Protein AF-A0A7X7MV23-F1 (afdb_monomer_lite)

Structure (mmCIF, N/CA/C/O backbone):
data_AF-A0A7X7MV23-F1
#
_entry.id   AF-A0A7X7MV23-F1
#
loop_
_atom_site.group_PDB
_atom_site.id
_atom_site.type_symbol
_atom_site.label_atom_id
_atom_site.label_alt_id
_atom_site.label_comp_id
_atom_site.label_asym_id
_atom_site.label_entity_id
_atom_site.label_seq_id
_atom_site.pdbx_PDB_ins_code
_atom_site.Cartn_x
_atom_site.Cartn_y
_atom_site.Cartn_z
_atom_site.occupancy
_atom_site.B_iso_or_equiv
_atom_site.auth_seq_id
_atom_site.auth_comp_id
_atom_site.auth_asym_id
_atom_site.auth_atom_id
_atom_site.pdbx_PDB_model_num
ATOM 1 N N . MET A 1 1 ? 34.829 23.857 -61.068 1.00 47.22 1 MET A N 1
ATOM 2 C CA . MET A 1 1 ? 35.150 22.547 -61.679 1.00 47.22 1 MET A CA 1
ATOM 3 C C . MET A 1 1 ? 35.685 22.764 -63.097 1.00 47.22 1 MET A C 1
ATOM 5 O O . MET A 1 1 ? 34.959 22.528 -64.048 1.00 47.22 1 MET A O 1
ATOM 9 N N . GLN A 1 2 ? 36.907 23.287 -63.260 1.00 50.25 2 GLN A N 1
ATOM 10 C CA . GLN A 1 2 ? 37.396 23.731 -64.583 1.00 50.25 2 GLN A CA 1
ATOM 11 C C . GLN A 1 2 ? 38.812 23.247 -64.960 1.00 50.25 2 GLN A C 1
ATOM 13 O O . GLN A 1 2 ? 39.333 23.681 -65.973 1.00 50.25 2 GLN A O 1
ATOM 18 N N . ASN A 1 3 ? 39.418 22.312 -64.212 1.00 56.53 3 ASN A N 1
ATOM 19 C CA . ASN A 1 3 ? 40.815 21.880 -64.428 1.00 56.53 3 ASN A CA 1
ATOM 20 C C . ASN A 1 3 ? 41.007 20.398 -64.800 1.00 56.53 3 ASN A C 1
ATOM 22 O O . ASN A 1 3 ? 42.132 19.920 -64.822 1.00 56.53 3 ASN A O 1
ATOM 26 N N . VAL A 1 4 ? 39.939 19.651 -65.095 1.00 61.34 4 VAL A N 1
ATOM 27 C CA . VAL A 1 4 ? 40.063 18.209 -65.410 1.00 61.34 4 VAL A CA 1
ATOM 28 C C . VAL A 1 4 ? 40.292 17.963 -66.908 1.00 61.34 4 VAL A C 1
ATOM 30 O O . VAL A 1 4 ? 40.860 16.948 -67.284 1.00 61.34 4 VAL A O 1
ATOM 33 N N . GLN A 1 5 ? 39.903 18.907 -67.773 1.00 64.38 5 GLN A N 1
ATOM 34 C CA . GLN A 1 5 ? 39.976 18.750 -69.234 1.00 64.38 5 GLN A CA 1
ATOM 35 C C . GLN A 1 5 ? 41.395 18.843 -69.830 1.00 64.38 5 GLN A C 1
ATOM 37 O O . GLN A 1 5 ? 41.559 18.494 -70.993 1.00 64.38 5 GLN A O 1
ATOM 42 N N . TYR A 1 6 ? 42.402 19.276 -69.061 1.00 70.38 6 TYR A N 1
ATOM 43 C CA . TYR A 1 6 ? 43.797 19.429 -69.517 1.00 70.38 6 TYR A CA 1
ATOM 44 C C . TYR A 1 6 ? 44.816 18.631 -68.677 1.00 70.38 6 TYR A C 1
ATOM 46 O O . TYR A 1 6 ? 46.017 18.860 -68.795 1.00 70.38 6 TYR A O 1
ATOM 54 N N . ALA A 1 7 ? 44.355 17.734 -67.800 1.00 75.06 7 ALA A N 1
ATOM 55 C CA . ALA A 1 7 ? 45.229 16.922 -66.952 1.00 75.06 7 ALA A CA 1
ATOM 56 C C . ALA A 1 7 ? 45.852 15.761 -67.749 1.00 75.06 7 ALA A C 1
ATOM 58 O O . ALA A 1 7 ? 45.185 15.185 -68.609 1.00 75.06 7 ALA A O 1
ATOM 59 N N . SER A 1 8 ? 47.111 15.407 -67.464 1.00 84.38 8 SER A N 1
ATOM 60 C CA . SER A 1 8 ? 47.740 14.232 -68.087 1.00 84.38 8 SER A CA 1
ATOM 61 C C . SER A 1 8 ? 47.110 12.931 -67.576 1.00 84.38 8 SER A C 1
ATOM 63 O O . SER A 1 8 ? 46.555 12.891 -66.475 1.00 84.38 8 SER A O 1
ATOM 65 N N . ASP A 1 9 ? 47.236 11.845 -68.341 1.00 84.50 9 ASP A N 1
ATOM 66 C CA . ASP A 1 9 ? 46.708 10.528 -67.953 1.00 84.50 9 ASP A CA 1
ATOM 67 C C . ASP A 1 9 ? 47.236 10.051 -66.587 1.00 84.50 9 ASP A C 1
ATOM 69 O O . ASP A 1 9 ? 46.508 9.422 -65.819 1.00 84.50 9 ASP A O 1
ATOM 73 N N . GLU A 1 10 ? 48.477 10.403 -66.246 1.00 86.75 10 GLU A N 1
ATOM 74 C CA . GLU A 1 10 ? 49.097 10.080 -64.957 1.00 86.75 10 GLU A CA 1
ATOM 75 C C . GLU A 1 10 ? 48.457 10.868 -63.800 1.00 86.75 10 GLU A C 1
ATOM 77 O O . GLU A 1 10 ? 48.105 10.287 -62.773 1.00 86.75 10 GLU A O 1
ATOM 82 N N . GLN A 1 11 ? 48.191 12.164 -63.999 1.00 87.19 11 GLN A N 1
ATOM 83 C CA . GLN A 1 11 ? 47.489 13.008 -63.021 1.00 87.19 11 GLN A CA 1
ATOM 84 C C . GLN A 1 11 ? 46.034 12.561 -62.817 1.00 87.19 11 GLN A C 1
ATOM 86 O O . GLN A 1 11 ? 45.513 12.581 -61.700 1.00 87.19 11 GLN A O 1
ATOM 91 N N . LEU A 1 12 ? 45.366 12.130 -63.892 1.00 87.62 12 LEU A N 1
ATOM 92 C CA . LEU A 1 12 ? 44.016 11.571 -63.821 1.00 87.62 12 LEU A CA 1
ATOM 93 C C . LEU A 1 12 ? 43.994 10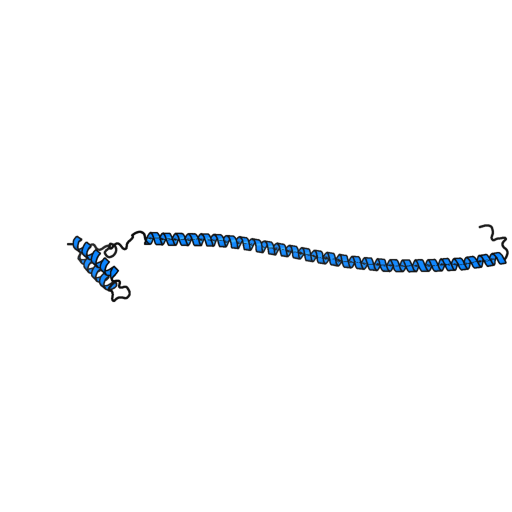.243 -63.053 1.00 87.62 12 LEU A C 1
ATOM 95 O O . LEU A 1 12 ? 43.055 9.995 -62.290 1.00 87.62 12 LEU A O 1
ATOM 99 N N . LEU A 1 13 ? 45.021 9.404 -63.217 1.00 90.12 13 LEU A N 1
ATOM 100 C CA . LEU A 1 13 ? 45.150 8.144 -62.490 1.00 90.12 13 LEU A CA 1
ATOM 101 C C . LEU A 1 13 ? 45.400 8.370 -60.993 1.00 90.12 13 LEU A C 1
ATOM 103 O O . LEU A 1 13 ? 44.748 7.727 -60.168 1.00 90.12 13 LEU A O 1
ATOM 107 N N . GLU A 1 14 ? 46.277 9.310 -60.640 1.00 91.06 14 GLU A N 1
ATOM 108 C CA . GLU A 1 14 ? 46.544 9.693 -59.249 1.00 91.06 14 GLU A CA 1
ATOM 109 C C . GLU A 1 14 ? 45.281 10.249 -58.574 1.00 91.06 14 GLU A C 1
ATOM 111 O O . GLU A 1 14 ? 44.890 9.796 -57.494 1.00 91.06 14 GLU A O 1
ATOM 116 N N . MET A 1 15 ? 44.565 11.154 -59.252 1.00 90.50 15 MET A N 1
ATOM 117 C CA . MET A 1 15 ? 43.313 11.720 -58.748 1.00 90.50 15 MET A CA 1
ATOM 118 C C . MET A 1 15 ? 42.231 10.646 -58.572 1.00 90.50 15 MET A C 1
ATOM 120 O O . MET A 1 15 ? 41.508 10.648 -57.574 1.00 90.50 15 MET A O 1
ATOM 124 N N . LYS A 1 16 ? 42.132 9.688 -59.504 1.00 93.06 16 LYS A N 1
ATOM 125 C CA . LYS A 1 16 ? 41.234 8.534 -59.374 1.00 93.06 16 LYS A CA 1
ATOM 126 C C . LYS A 1 16 ? 41.608 7.676 -58.164 1.00 93.06 16 LYS A C 1
ATOM 128 O O . LYS A 1 16 ? 40.717 7.303 -57.405 1.00 93.06 16 LYS A O 1
ATOM 133 N N . GLY A 1 17 ? 42.896 7.399 -57.957 1.00 94.62 17 GLY A N 1
ATOM 134 C CA . GLY A 1 17 ? 43.397 6.669 -56.790 1.00 94.62 17 GLY A CA 1
ATOM 135 C C . GLY A 1 17 ? 43.005 7.350 -55.478 1.00 94.62 17 GLY A C 1
ATOM 136 O O . GLY A 1 17 ? 42.388 6.720 -54.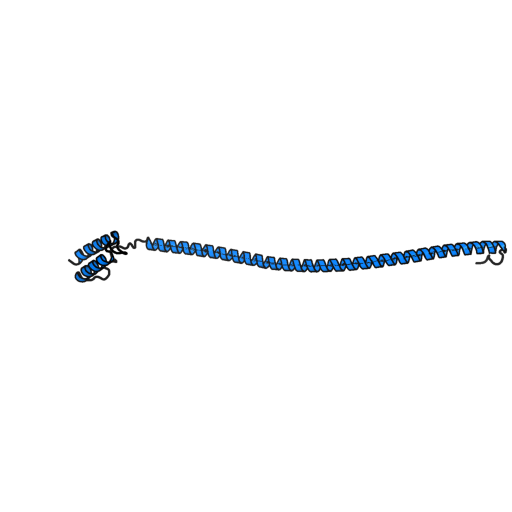615 1.00 94.62 17 GLY A O 1
ATOM 137 N N . TRP A 1 18 ? 43.252 8.657 -55.371 1.00 95.50 18 TRP A N 1
ATOM 138 C CA . TRP A 1 18 ? 42.866 9.446 -54.201 1.00 95.50 18 TRP A CA 1
ATOM 139 C C . TRP A 1 18 ? 41.354 9.419 -53.952 1.00 95.50 18 TRP A C 1
ATOM 141 O O . TRP A 1 18 ? 40.925 9.111 -52.843 1.00 95.50 18 TRP A O 1
ATOM 151 N N . LEU A 1 19 ? 40.534 9.642 -54.986 1.00 95.62 19 LEU A N 1
ATOM 152 C CA . LEU A 1 19 ? 39.072 9.593 -54.868 1.00 95.62 19 LEU A CA 1
ATOM 153 C C . LEU A 1 19 ? 38.574 8.216 -54.425 1.00 95.62 19 LEU A C 1
ATOM 155 O O . LEU A 1 19 ? 37.644 8.128 -53.630 1.00 95.62 19 LEU A O 1
ATOM 159 N N . THR A 1 20 ? 39.178 7.131 -54.917 1.00 96.31 20 THR A N 1
ATOM 160 C CA . THR A 1 20 ? 38.796 5.781 -54.479 1.00 96.31 20 THR A CA 1
ATOM 161 C C . THR A 1 20 ? 39.146 5.534 -53.016 1.00 96.31 20 THR A C 1
ATOM 163 O O . THR A 1 20 ? 38.315 4.999 -52.285 1.00 96.31 20 THR A O 1
ATOM 166 N N . HIS A 1 21 ? 40.326 5.969 -52.571 1.00 96.75 21 HIS A N 1
ATOM 167 C CA . HIS A 1 21 ? 40.739 5.852 -51.176 1.00 96.75 21 HIS A CA 1
ATOM 168 C C . HIS A 1 21 ? 39.841 6.683 -50.251 1.00 96.75 21 HIS A C 1
ATOM 170 O O . HIS A 1 21 ? 39.364 6.190 -49.230 1.00 96.75 21 HIS A O 1
ATOM 176 N N . GLU A 1 22 ? 39.549 7.919 -50.647 1.00 96.12 22 GLU A N 1
ATOM 177 C CA . GLU A 1 22 ? 38.687 8.822 -49.893 1.00 96.12 22 GLU A CA 1
ATOM 178 C C . GLU A 1 22 ? 37.241 8.315 -49.835 1.00 96.12 22 GLU A C 1
ATOM 180 O O . GLU A 1 22 ? 36.626 8.322 -48.770 1.00 96.12 22 GLU A O 1
ATOM 185 N N . ASN A 1 23 ? 36.713 7.771 -50.935 1.00 96.75 23 ASN A N 1
ATOM 186 C CA . ASN A 1 23 ? 35.403 7.120 -50.938 1.00 96.75 23 ASN A CA 1
ATOM 187 C C . ASN A 1 23 ? 35.359 5.919 -49.981 1.00 96.75 23 ASN A C 1
ATOM 189 O O . ASN A 1 23 ? 34.382 5.769 -49.250 1.00 96.75 23 ASN A O 1
ATOM 193 N N . MET A 1 24 ? 36.409 5.087 -49.937 1.00 96.62 24 MET A N 1
ATOM 194 C CA . MET A 1 24 ? 36.493 3.976 -48.976 1.00 96.62 24 MET A CA 1
ATOM 195 C C . MET A 1 24 ? 36.533 4.469 -47.524 1.00 96.62 24 MET A C 1
ATOM 197 O O . MET A 1 24 ? 35.870 3.888 -46.662 1.00 96.62 24 MET A O 1
ATOM 201 N N . ARG A 1 25 ? 37.273 5.550 -47.244 1.00 97.88 25 ARG A N 1
ATOM 202 C CA . ARG A 1 25 ? 37.325 6.174 -45.914 1.00 97.88 25 ARG A CA 1
ATOM 203 C C . ARG A 1 25 ? 35.948 6.680 -45.486 1.00 97.88 25 ARG A C 1
ATOM 205 O O . ARG A 1 25 ? 35.482 6.321 -44.407 1.00 97.88 25 ARG A O 1
ATOM 212 N N . ILE A 1 26 ? 35.286 7.450 -46.351 1.00 97.88 26 ILE A N 1
ATOM 213 C CA . ILE A 1 26 ? 33.945 7.994 -46.103 1.00 97.88 26 ILE A CA 1
ATOM 214 C C . ILE A 1 26 ? 32.943 6.866 -45.848 1.00 97.88 26 ILE A C 1
ATOM 216 O O . ILE A 1 26 ? 32.123 6.970 -44.936 1.00 97.88 26 ILE A O 1
ATOM 220 N N . GLU A 1 27 ? 32.995 5.787 -46.627 1.00 97.31 27 GLU A N 1
ATOM 221 C CA . GLU A 1 27 ? 32.060 4.676 -46.458 1.00 97.31 27 GLU A CA 1
ATOM 222 C C . GLU A 1 27 ? 32.280 3.939 -45.130 1.00 97.31 27 GLU A C 1
ATOM 224 O O . GLU A 1 27 ? 31.328 3.700 -44.389 1.00 97.31 27 GLU A O 1
ATOM 229 N N . SER A 1 28 ? 33.538 3.694 -44.753 1.00 97.19 28 SER A N 1
ATOM 230 C CA . SER A 1 28 ? 33.887 3.120 -43.446 1.00 97.19 28 SER A CA 1
ATOM 231 C C . SER A 1 28 ? 33.397 3.984 -42.274 1.00 97.19 28 SER A C 1
ATOM 233 O O . SER A 1 28 ? 32.833 3.474 -41.297 1.00 97.19 28 SER A O 1
ATOM 235 N N . GLU A 1 29 ? 33.557 5.308 -42.371 1.00 97.88 29 GLU A N 1
ATOM 236 C CA . GLU A 1 29 ? 33.070 6.249 -41.358 1.00 97.88 29 GLU A CA 1
ATOM 237 C C . GLU A 1 29 ? 31.537 6.259 -41.275 1.00 97.88 29 GLU A C 1
ATOM 239 O O . GLU A 1 29 ? 30.982 6.206 -40.172 1.00 97.88 29 GLU A O 1
ATOM 244 N N . LYS A 1 30 ? 30.832 6.245 -42.414 1.00 98.12 30 LYS A N 1
ATOM 245 C CA . LYS A 1 30 ? 29.364 6.127 -42.452 1.00 98.12 30 LYS A CA 1
ATOM 246 C C . LYS A 1 30 ? 28.886 4.840 -41.792 1.00 98.12 30 LYS A C 1
ATOM 248 O O . LYS A 1 30 ? 27.980 4.879 -40.958 1.00 98.12 30 LYS A O 1
ATOM 253 N N . GLU A 1 31 ? 29.504 3.705 -42.105 1.00 98.06 31 GLU A N 1
ATOM 254 C CA . GLU A 1 31 ? 29.170 2.431 -41.470 1.00 98.06 31 GLU A CA 1
ATOM 255 C C . GLU A 1 31 ? 29.400 2.468 -39.954 1.00 98.06 31 GLU A C 1
ATOM 257 O O . GLU A 1 31 ? 28.599 1.927 -39.184 1.00 98.06 31 GLU A O 1
ATOM 262 N N . ALA A 1 32 ? 30.480 3.114 -39.501 1.00 97.94 32 ALA A N 1
ATOM 263 C CA . ALA A 1 32 ? 30.763 3.290 -38.081 1.00 97.94 32 ALA A CA 1
ATOM 264 C C . ALA A 1 32 ? 29.705 4.157 -37.383 1.00 97.94 32 ALA A C 1
ATOM 266 O O . ALA A 1 32 ? 29.261 3.810 -36.283 1.00 97.94 32 ALA A O 1
ATOM 267 N N . LEU A 1 33 ? 29.252 5.235 -38.029 1.00 98.31 33 LEU A N 1
ATOM 268 C CA . LEU A 1 33 ? 28.171 6.083 -37.525 1.00 98.31 33 LEU A CA 1
ATOM 269 C C . LEU A 1 33 ? 26.849 5.317 -37.428 1.00 98.31 33 LEU A C 1
ATOM 271 O O . LEU A 1 33 ? 26.230 5.329 -36.365 1.00 98.31 33 LEU A O 1
ATOM 275 N N . ILE A 1 34 ? 26.469 4.569 -38.467 1.00 98.12 34 ILE A N 1
ATOM 276 C CA . ILE A 1 34 ? 25.252 3.739 -38.467 1.00 98.12 34 ILE A CA 1
ATOM 277 C C . ILE A 1 34 ? 25.307 2.691 -37.347 1.00 98.12 34 ILE A C 1
ATOM 279 O O . ILE A 1 34 ? 24.314 2.443 -36.658 1.00 98.12 34 ILE A O 1
ATOM 283 N N . ARG A 1 35 ? 26.469 2.060 -37.128 1.00 98.12 35 ARG A N 1
ATOM 284 C CA . ARG A 1 35 ? 26.660 1.113 -36.016 1.00 98.12 35 ARG A CA 1
ATOM 285 C C . ARG A 1 35 ? 26.446 1.786 -34.662 1.00 98.12 35 ARG A C 1
ATOM 287 O O . ARG A 1 35 ? 25.739 1.235 -33.816 1.00 98.12 35 ARG A O 1
ATOM 294 N N . ARG A 1 36 ? 27.014 2.977 -34.468 1.00 98.12 36 ARG A N 1
ATOM 295 C CA . ARG A 1 36 ? 26.879 3.746 -33.226 1.00 98.12 36 ARG A CA 1
ATOM 296 C C . ARG A 1 36 ? 25.443 4.212 -32.989 1.00 98.12 36 ARG A C 1
ATOM 298 O O . ARG A 1 36 ? 24.968 4.122 -31.861 1.00 98.12 36 ARG A O 1
ATOM 305 N N . GLU A 1 37 ? 24.748 4.658 -34.030 1.00 98.25 37 GLU A N 1
ATOM 306 C CA . GLU A 1 37 ? 23.336 5.047 -33.968 1.00 98.25 37 GLU A CA 1
ATOM 307 C C . GLU A 1 37 ? 22.458 3.861 -33.552 1.00 98.25 37 GLU A C 1
ATOM 309 O O . GLU A 1 37 ? 21.716 3.954 -32.576 1.00 98.25 37 GLU A O 1
ATOM 314 N N . LYS A 1 38 ? 22.633 2.693 -34.187 1.00 98.12 38 LYS A N 1
ATOM 315 C CA . LYS A 1 38 ? 21.918 1.460 -33.810 1.00 98.12 38 LYS A CA 1
ATOM 316 C C . LYS A 1 38 ? 22.162 1.057 -32.357 1.00 98.12 38 LYS A C 1
ATOM 318 O O . LYS A 1 38 ? 21.248 0.574 -31.678 1.00 98.12 38 LYS A O 1
ATOM 323 N N . GLU A 1 39 ? 23.391 1.215 -31.870 1.00 98.19 39 GLU A N 1
ATOM 324 C CA . GLU A 1 39 ? 23.719 0.929 -30.477 1.00 98.19 39 GLU A CA 1
ATOM 325 C C . GLU A 1 39 ? 23.070 1.936 -29.521 1.00 98.19 39 GLU A C 1
ATOM 327 O O . GLU A 1 39 ? 22.486 1.533 -28.510 1.00 98.19 39 GLU A O 1
ATOM 332 N N . PHE A 1 40 ? 23.129 3.227 -29.849 1.00 98.31 40 PHE A N 1
ATOM 333 C CA . PHE A 1 40 ? 22.477 4.282 -29.083 1.00 98.31 40 PHE A CA 1
ATOM 334 C C . PHE A 1 40 ? 20.973 4.026 -28.968 1.00 98.31 40 PHE A C 1
ATOM 336 O O . PHE A 1 40 ? 20.438 3.979 -27.863 1.00 98.31 40 PHE A O 1
ATOM 343 N N . ASP A 1 41 ? 20.323 3.717 -30.082 1.00 98.31 41 ASP A N 1
ATOM 344 C CA . ASP A 1 41 ? 18.918 3.336 -30.161 1.00 98.31 41 ASP A CA 1
ATOM 345 C C . ASP A 1 41 ? 18.574 2.127 -29.288 1.00 98.31 41 ASP A C 1
ATOM 347 O O . ASP A 1 41 ? 17.557 2.095 -28.586 1.00 98.31 41 ASP A O 1
ATOM 351 N N . ARG A 1 42 ? 19.434 1.102 -29.300 1.00 98.12 42 ARG A N 1
ATOM 352 C CA . ARG A 1 42 ? 19.261 -0.081 -28.451 1.00 98.12 42 ARG A CA 1
ATOM 353 C C . ARG A 1 42 ? 19.348 0.290 -26.972 1.00 98.12 42 ARG A C 1
ATOM 355 O O . ARG A 1 42 ? 18.518 -0.176 -26.185 1.00 98.12 42 ARG A O 1
ATOM 362 N N . ARG A 1 43 ? 20.325 1.118 -26.593 1.00 98.19 43 ARG A N 1
ATOM 363 C CA . ARG A 1 43 ? 20.492 1.603 -25.215 1.00 98.19 43 ARG A CA 1
ATOM 364 C C . ARG A 1 43 ? 19.306 2.467 -24.795 1.00 98.19 43 ARG A C 1
ATOM 366 O O . ARG A 1 43 ? 18.763 2.239 -23.718 1.00 98.19 43 ARG A O 1
ATOM 373 N N . HIS A 1 44 ? 18.850 3.369 -25.659 1.00 98.12 44 HIS A N 1
ATOM 374 C CA . HIS A 1 44 ? 17.691 4.222 -25.418 1.00 98.12 44 HIS A CA 1
ATOM 375 C C . HIS A 1 44 ? 16.434 3.383 -25.162 1.00 98.12 44 HIS A C 1
ATOM 377 O O . HIS A 1 44 ? 15.818 3.502 -24.104 1.00 98.12 44 HIS A O 1
ATOM 383 N N . ARG A 1 45 ? 16.125 2.417 -26.041 1.00 98.38 45 ARG A N 1
ATOM 384 C CA . ARG A 1 45 ? 14.999 1.485 -25.843 1.00 98.38 45 ARG A CA 1
ATOM 385 C C . ARG A 1 45 ? 15.101 0.703 -24.535 1.00 98.38 45 ARG A C 1
ATOM 387 O O . ARG A 1 45 ? 14.092 0.503 -23.859 1.00 98.38 45 ARG A O 1
ATOM 394 N N . MET A 1 46 ? 16.298 0.247 -24.166 1.00 98.31 46 MET A N 1
ATOM 395 C CA . MET A 1 46 ? 16.510 -0.452 -22.897 1.00 98.31 46 MET A CA 1
ATOM 396 C C . MET A 1 46 ? 16.231 0.462 -21.698 1.00 98.31 46 MET A C 1
ATOM 398 O O . MET A 1 46 ? 15.563 0.036 -20.758 1.00 98.31 46 MET A O 1
ATOM 402 N N . ILE A 1 47 ? 16.718 1.704 -21.728 1.00 98.38 47 ILE A N 1
ATOM 403 C CA . ILE A 1 47 ? 16.502 2.684 -20.658 1.00 98.38 47 ILE A CA 1
ATOM 404 C C . ILE A 1 47 ? 15.015 3.014 -20.533 1.00 98.38 47 ILE A C 1
ATOM 406 O O . ILE A 1 47 ? 14.483 2.920 -19.433 1.00 98.38 47 ILE A O 1
ATOM 410 N N . CYS A 1 48 ? 14.315 3.286 -21.637 1.00 98.31 48 CYS A N 1
ATOM 411 C CA . CYS A 1 48 ? 12.872 3.540 -21.615 1.00 98.31 48 CYS A CA 1
ATOM 412 C C . CYS A 1 48 ? 12.092 2.378 -20.981 1.00 98.31 48 CYS A C 1
ATOM 414 O O . CYS A 1 48 ? 11.210 2.605 -20.156 1.00 98.31 48 CYS A O 1
ATOM 416 N N . ARG A 1 49 ? 12.446 1.124 -21.300 1.00 98.25 49 ARG A N 1
ATOM 417 C CA . ARG A 1 49 ? 11.830 -0.060 -20.672 1.00 98.25 49 ARG A CA 1
ATOM 418 C C . ARG A 1 49 ? 12.116 -0.134 -19.173 1.00 98.25 49 ARG A C 1
ATOM 420 O O . ARG A 1 49 ? 11.206 -0.423 -18.402 1.00 98.25 49 ARG A O 1
ATOM 427 N N . LYS A 1 50 ? 13.359 0.134 -18.756 1.00 98.25 50 LYS A N 1
ATOM 428 C CA . LYS A 1 50 ? 13.740 0.151 -17.335 1.00 98.25 50 LYS A CA 1
ATOM 429 C C . LYS A 1 50 ? 12.991 1.239 -16.569 1.00 98.25 50 LYS A C 1
ATOM 431 O O . LYS A 1 50 ? 12.458 0.946 -15.506 1.00 98.25 50 LYS A O 1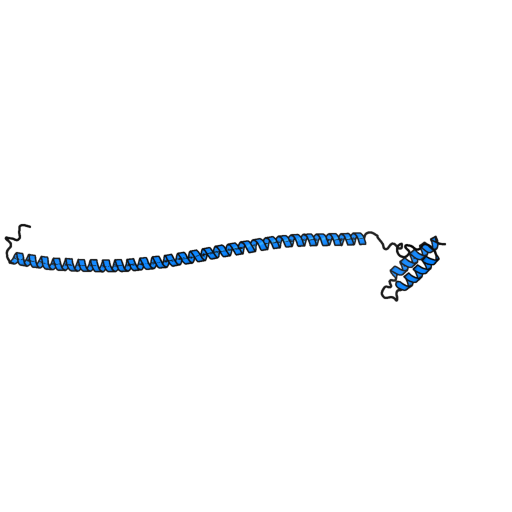
ATOM 436 N N . LEU A 1 51 ? 12.914 2.450 -17.121 1.00 98.31 51 LEU A N 1
ATOM 437 C CA . LEU A 1 51 ? 12.183 3.566 -16.522 1.00 98.31 51 LEU A CA 1
ATOM 438 C C . LEU A 1 51 ? 10.696 3.249 -16.390 1.00 98.31 51 LEU A C 1
ATOM 440 O O . LEU A 1 51 ? 10.143 3.432 -15.313 1.00 98.31 51 LEU A O 1
ATOM 444 N N . LYS A 1 52 ? 10.072 2.693 -17.435 1.00 98.38 52 LYS A N 1
ATOM 445 C CA . LYS A 1 52 ? 8.665 2.283 -17.383 1.00 98.38 52 LYS A CA 1
ATOM 446 C C . LYS A 1 52 ? 8.412 1.243 -16.285 1.00 98.38 52 LYS A C 1
ATOM 448 O O . LYS A 1 52 ? 7.533 1.440 -15.457 1.00 98.38 52 LYS A O 1
ATOM 453 N N . ALA A 1 53 ? 9.231 0.193 -16.224 1.00 98.12 53 ALA A N 1
ATOM 454 C CA . ALA A 1 53 ? 9.091 -0.852 -15.210 1.00 98.12 53 ALA A CA 1
ATOM 455 C C . ALA A 1 53 ? 9.363 -0.349 -13.779 1.00 98.12 53 ALA A C 1
ATOM 457 O O . ALA A 1 53 ? 8.790 -0.860 -12.820 1.00 98.12 53 ALA A O 1
ATOM 458 N N . LEU A 1 54 ? 10.269 0.620 -13.609 1.00 98.31 54 LEU A N 1
ATOM 459 C CA . LEU A 1 54 ? 10.493 1.274 -12.318 1.00 98.31 54 LEU A CA 1
ATOM 460 C C . LEU A 1 54 ? 9.302 2.148 -11.923 1.00 98.31 54 LEU A C 1
ATOM 462 O O . LEU A 1 54 ? 8.848 2.046 -10.792 1.00 98.31 54 LEU A O 1
ATOM 466 N N . ASN A 1 55 ? 8.768 2.939 -12.854 1.00 98.19 55 ASN A N 1
ATOM 467 C CA . ASN A 1 55 ? 7.600 3.776 -12.606 1.00 98.19 55 ASN A CA 1
ATOM 468 C C . ASN A 1 55 ? 6.384 2.938 -12.188 1.00 98.19 55 ASN A C 1
ATOM 470 O O . ASN A 1 55 ? 5.762 3.227 -11.173 1.00 98.19 55 ASN A O 1
ATOM 474 N N . GLU A 1 56 ? 6.099 1.852 -12.911 1.00 98.31 56 GLU A N 1
ATOM 475 C CA . GLU A 1 56 ? 5.014 0.921 -12.571 1.00 98.31 56 GLU A CA 1
ATOM 476 C C . GLU A 1 56 ? 5.193 0.319 -11.166 1.00 98.31 56 GLU A C 1
ATOM 478 O O . GLU A 1 56 ? 4.229 0.231 -10.407 1.00 98.31 56 GLU A O 1
ATOM 483 N N . ARG A 1 57 ? 6.424 -0.047 -10.778 1.00 98.19 57 ARG A N 1
ATOM 484 C CA . ARG A 1 57 ? 6.716 -0.523 -9.415 1.00 98.19 57 ARG A CA 1
ATOM 485 C C . ARG A 1 57 ? 6.463 0.550 -8.362 1.00 98.19 57 ARG A C 1
ATOM 487 O O . ARG A 1 57 ? 5.733 0.283 -7.412 1.00 98.19 57 ARG A O 1
ATOM 494 N N . CYS A 1 58 ? 6.995 1.755 -8.555 1.00 98.12 58 CYS A N 1
ATOM 495 C CA . CYS A 1 58 ? 6.787 2.861 -7.623 1.00 98.12 58 CYS A CA 1
ATOM 496 C C . CYS A 1 58 ? 5.301 3.212 -7.471 1.00 98.12 58 CYS A C 1
ATOM 498 O O . CYS A 1 58 ? 4.839 3.455 -6.361 1.00 98.12 58 CYS A O 1
ATOM 500 N N . GLU A 1 59 ? 4.524 3.198 -8.556 1.00 98.38 59 GLU A N 1
ATOM 501 C CA . GLU A 1 59 ? 3.078 3.433 -8.492 1.00 98.38 59 GLU A CA 1
ATOM 502 C C . GLU A 1 59 ? 2.348 2.355 -7.682 1.00 98.38 59 GLU A C 1
ATOM 504 O O . GLU A 1 59 ? 1.441 2.670 -6.908 1.00 98.38 59 GLU A O 1
ATOM 509 N N . MET A 1 60 ? 2.728 1.086 -7.844 1.00 97.75 60 MET A N 1
ATOM 510 C CA . MET A 1 60 ? 2.138 -0.017 -7.083 1.00 97.75 60 MET A CA 1
ATOM 511 C C . MET A 1 60 ? 2.492 0.064 -5.597 1.00 97.75 60 MET A C 1
ATOM 513 O O . MET A 1 60 ? 1.598 -0.051 -4.759 1.00 97.75 60 MET A O 1
ATOM 517 N N . GLU A 1 61 ? 3.755 0.331 -5.269 1.00 97.94 61 GLU A N 1
ATOM 518 C CA . GLU A 1 61 ? 4.215 0.539 -3.891 1.00 97.94 61 GLU A CA 1
ATOM 519 C C . GLU A 1 61 ? 3.511 1.740 -3.246 1.00 97.94 61 GLU A C 1
ATOM 521 O O . GLU A 1 61 ? 3.031 1.651 -2.117 1.00 97.94 61 GLU A O 1
ATOM 526 N N . GLN A 1 62 ? 3.347 2.845 -3.977 1.00 98.31 62 GLN A N 1
ATOM 527 C CA . GLN A 1 62 ? 2.635 4.021 -3.480 1.00 98.31 62 GLN A CA 1
ATOM 528 C C . GLN A 1 62 ? 1.157 3.724 -3.191 1.00 98.31 62 GLN A C 1
ATOM 530 O O . GLN A 1 62 ? 0.611 4.204 -2.193 1.00 98.31 62 GLN A O 1
ATOM 535 N N . LYS A 1 63 ? 0.494 2.930 -4.044 1.00 98.12 63 LYS A N 1
ATOM 536 C CA . LYS A 1 63 ? -0.889 2.481 -3.814 1.00 98.12 63 LYS A CA 1
ATOM 537 C C . LYS A 1 63 ? -0.989 1.593 -2.575 1.00 98.12 63 LYS A C 1
ATOM 539 O O . LYS A 1 63 ? -1.887 1.809 -1.764 1.00 98.12 63 LYS A O 1
ATOM 544 N N . GLN A 1 64 ? -0.069 0.641 -2.415 1.00 98.19 64 GLN A N 1
ATOM 545 C CA . GLN A 1 64 ? -0.009 -0.230 -1.237 1.00 98.19 64 GLN A CA 1
ATOM 546 C C . GLN A 1 64 ? 0.198 0.585 0.040 1.00 98.19 64 GLN A C 1
ATOM 548 O O . GLN A 1 64 ? -0.599 0.476 0.969 1.00 98.19 64 GLN A O 1
ATOM 553 N N . LEU A 1 65 ? 1.178 1.489 0.044 1.00 98.38 65 LEU A N 1
ATOM 554 C CA . LEU A 1 65 ? 1.459 2.361 1.182 1.00 98.38 65 LEU A CA 1
ATOM 555 C C . LEU A 1 65 ? 0.256 3.241 1.548 1.00 98.38 65 LEU A C 1
ATOM 557 O O . LEU A 1 65 ? -0.026 3.458 2.725 1.00 98.38 65 LEU A O 1
ATOM 561 N N . ASN A 1 66 ? -0.468 3.763 0.557 1.00 98.38 66 ASN A N 1
ATOM 562 C CA . ASN A 1 66 ? -1.667 4.558 0.813 1.00 98.38 66 ASN A CA 1
ATOM 563 C C . ASN A 1 66 ? -2.781 3.722 1.455 1.00 98.38 66 ASN A C 1
ATOM 565 O O . ASN A 1 66 ? -3.413 4.194 2.402 1.00 98.38 66 ASN A O 1
ATOM 569 N N . LEU A 1 67 ? -2.992 2.489 0.987 1.00 98.06 67 LEU A N 1
ATOM 570 C CA . LEU A 1 67 ? -3.959 1.573 1.589 1.00 98.06 67 LEU A CA 1
ATOM 571 C C . LEU A 1 67 ? -3.566 1.221 3.030 1.00 98.06 67 LEU A C 1
ATOM 573 O O . LEU A 1 67 ? -4.403 1.284 3.927 1.00 98.06 67 LEU A O 1
ATOM 577 N N . GLU A 1 68 ? -2.291 0.918 3.277 1.00 98.12 68 GLU A N 1
ATOM 578 C CA . GLU A 1 68 ? -1.778 0.639 4.622 1.00 98.12 68 GLU A CA 1
ATOM 579 C C . GLU A 1 68 ? -1.971 1.825 5.566 1.00 98.12 68 GLU A C 1
ATOM 581 O O . GLU A 1 68 ? -2.432 1.643 6.691 1.00 98.12 68 GLU A O 1
ATOM 586 N N . LYS A 1 69 ? -1.699 3.052 5.107 1.00 98.12 69 LYS A N 1
ATOM 587 C CA . LYS A 1 69 ? -1.947 4.272 5.890 1.00 98.12 69 LYS A CA 1
ATOM 588 C C . LYS A 1 69 ? -3.424 4.449 6.232 1.00 98.12 69 LYS A C 1
ATOM 590 O O . LYS A 1 69 ? -3.744 4.826 7.357 1.00 98.12 69 LYS A O 1
ATOM 595 N N . GLN A 1 70 ? -4.325 4.179 5.286 1.00 98.31 70 GLN A N 1
ATOM 596 C CA . GLN A 1 70 ? -5.767 4.247 5.533 1.00 98.31 70 GLN A CA 1
ATOM 597 C C . GLN A 1 70 ? -6.213 3.196 6.552 1.00 98.31 70 GLN A C 1
ATOM 599 O O . GLN A 1 70 ? -6.921 3.531 7.500 1.00 98.31 70 GLN A O 1
ATOM 604 N N . LEU A 1 71 ? -5.751 1.953 6.403 1.00 98.31 71 LEU A N 1
ATOM 605 C CA . LEU A 1 71 ? -6.034 0.873 7.347 1.00 98.31 71 LEU A CA 1
ATOM 606 C C . LEU A 1 71 ? -5.476 1.178 8.737 1.00 98.31 71 LEU A C 1
ATOM 608 O O . LEU A 1 71 ? -6.146 0.933 9.737 1.00 98.31 71 LEU A O 1
ATOM 612 N N . PHE A 1 72 ? -4.265 1.728 8.812 1.00 98.50 72 PHE A N 1
ATOM 613 C CA . PHE A 1 72 ? -3.663 2.140 10.072 1.00 98.50 72 PHE A CA 1
ATOM 614 C C . PHE A 1 72 ? -4.502 3.218 10.752 1.00 98.50 72 PHE A C 1
ATOM 616 O O . PHE A 1 72 ? -4.810 3.085 11.932 1.00 98.50 72 PHE A O 1
ATOM 623 N N . LYS A 1 73 ? -4.938 4.238 10.004 1.00 98.25 73 LYS A N 1
ATOM 624 C CA . LYS A 1 73 ? -5.808 5.290 10.533 1.00 98.25 73 LYS A CA 1
ATOM 625 C C . LYS A 1 73 ? -7.125 4.724 11.067 1.00 98.25 73 LYS A C 1
ATOM 627 O O . LYS A 1 73 ? -7.495 5.028 12.188 1.00 98.25 73 LYS A O 1
ATOM 632 N N . GLN A 1 74 ? -7.788 3.846 10.316 1.00 98.25 74 GLN A N 1
ATOM 633 C CA . GLN A 1 74 ? -9.028 3.209 10.773 1.00 98.25 74 GLN A CA 1
ATOM 634 C C . GLN A 1 74 ? -8.823 2.402 12.060 1.00 98.25 74 GLN A C 1
ATOM 636 O O . GLN A 1 74 ? -9.619 2.502 12.989 1.00 98.25 74 GLN A O 1
ATOM 641 N N . LYS A 1 75 ? -7.743 1.615 12.134 1.00 98.25 75 LYS A N 1
ATOM 642 C CA . LYS A 1 75 ? -7.397 0.858 13.345 1.00 98.25 75 LYS A CA 1
ATOM 643 C C . LYS A 1 75 ? -7.100 1.779 14.523 1.00 98.25 75 LYS A C 1
ATOM 645 O O . LYS A 1 75 ? -7.504 1.470 15.639 1.00 98.25 75 LYS A O 1
ATOM 650 N N . TRP A 1 76 ? -6.405 2.884 14.270 1.00 98.38 76 TRP A N 1
ATOM 651 C CA . TRP A 1 76 ? -6.118 3.897 15.274 1.00 98.38 76 TRP A CA 1
ATOM 652 C C . TRP A 1 76 ? -7.402 4.529 15.812 1.00 98.38 76 TRP A C 1
ATOM 654 O O . TRP A 1 76 ? -7.587 4.555 17.021 1.00 98.38 76 TRP A O 1
ATOM 664 N N . ASP A 1 77 ? -8.316 4.938 14.932 1.00 98.38 77 ASP A N 1
ATOM 665 C CA . ASP A 1 77 ? -9.593 5.544 15.318 1.00 98.38 77 ASP A CA 1
ATOM 666 C C . ASP A 1 77 ? -10.438 4.574 16.170 1.00 98.38 77 ASP A C 1
ATOM 668 O O . ASP A 1 77 ? -11.015 4.967 17.183 1.00 98.38 77 ASP A O 1
ATOM 672 N N . ILE A 1 78 ? -10.471 3.283 15.808 1.00 98.19 78 ILE A N 1
ATOM 673 C CA . ILE A 1 78 ? -11.142 2.243 16.607 1.00 98.19 78 ILE A CA 1
ATOM 674 C C . ILE A 1 78 ? -10.497 2.117 17.988 1.00 98.19 78 ILE A C 1
ATOM 676 O O . ILE A 1 78 ? -11.204 2.082 18.993 1.00 98.19 78 ILE A O 1
ATOM 680 N N . LEU A 1 79 ? -9.166 2.039 18.045 1.00 98.25 79 LEU A N 1
ATOM 681 C CA . LEU A 1 79 ? -8.440 1.886 19.303 1.00 98.25 79 LEU A CA 1
ATOM 682 C C . LEU A 1 79 ? -8.631 3.104 20.213 1.00 98.25 79 LEU A C 1
ATOM 684 O O . LEU A 1 79 ? -8.841 2.949 21.413 1.00 98.25 79 LEU A O 1
ATOM 688 N N . GLU A 1 80 ? -8.587 4.306 19.643 1.00 98.19 80 GLU A N 1
ATOM 689 C CA . GLU A 1 80 ? -8.809 5.555 20.363 1.00 98.19 80 GLU A CA 1
ATOM 690 C C . GLU A 1 80 ? -10.227 5.613 20.947 1.00 98.19 80 GLU A C 1
ATOM 692 O O . GLU A 1 80 ? -10.397 5.974 22.112 1.00 98.19 80 GLU A O 1
ATOM 697 N N . ASN A 1 81 ? -11.240 5.218 20.171 1.00 97.69 81 ASN A N 1
ATOM 698 C CA . ASN A 1 81 ? -12.622 5.171 20.646 1.00 97.69 81 ASN A CA 1
ATOM 699 C C . ASN A 1 81 ? -12.810 4.125 21.748 1.00 97.69 81 ASN A C 1
ATOM 701 O O . ASN A 1 81 ? -13.341 4.460 22.803 1.00 97.69 81 ASN A O 1
ATOM 705 N N . ALA A 1 82 ? -12.293 2.909 21.561 1.00 97.69 82 ALA A N 1
ATOM 706 C CA . ALA A 1 82 ? -12.353 1.861 22.579 1.00 97.69 82 ALA A CA 1
ATOM 707 C C . ALA A 1 82 ? -11.669 2.291 23.888 1.00 97.69 82 ALA A C 1
ATOM 709 O O . ALA A 1 82 ? -12.160 2.006 24.976 1.00 97.69 82 ALA A O 1
ATOM 710 N N . TYR A 1 83 ? -10.552 3.021 23.801 1.00 97.88 83 TYR A N 1
ATOM 711 C CA . TYR A 1 83 ? -9.872 3.547 24.983 1.00 97.88 83 TYR A CA 1
ATOM 712 C C . TYR A 1 83 ? -10.702 4.622 25.701 1.00 97.88 83 TYR A C 1
ATOM 714 O O . TYR A 1 83 ? -10.755 4.640 26.930 1.00 97.88 83 TYR A O 1
ATOM 722 N N . LYS A 1 84 ? -11.372 5.509 24.953 1.00 97.56 84 LYS A N 1
ATOM 723 C CA . LYS A 1 84 ? -12.281 6.519 25.523 1.00 97.56 84 LYS A CA 1
ATOM 724 C C . LYS A 1 84 ? -13.483 5.875 26.212 1.00 97.56 84 LYS A C 1
ATOM 726 O O . LYS A 1 84 ? -13.815 6.281 27.321 1.00 97.56 84 LYS A O 1
ATOM 731 N N . GLU A 1 85 ? -14.099 4.879 25.579 1.00 97.56 85 GLU A N 1
ATOM 732 C CA . GLU A 1 85 ? -15.215 4.114 26.148 1.00 97.56 85 GLU A CA 1
ATOM 733 C C . GLU A 1 85 ? -14.791 3.402 27.434 1.00 97.56 85 GLU A C 1
ATOM 735 O O . GLU A 1 85 ? -15.425 3.585 28.468 1.00 97.56 85 GLU A O 1
ATOM 740 N N . LEU A 1 86 ? -13.656 2.696 27.415 1.00 97.75 86 LEU A N 1
ATOM 741 C CA . LEU A 1 86 ? -13.127 2.016 28.596 1.00 97.75 86 LEU A CA 1
ATOM 742 C C . LEU A 1 86 ? -12.846 2.989 29.748 1.00 97.75 86 LEU A C 1
ATOM 744 O O . LEU A 1 86 ? -13.115 2.683 30.908 1.00 97.75 86 LEU A O 1
ATOM 748 N N . HIS A 1 87 ? -12.306 4.168 29.443 1.00 97.06 87 HIS A N 1
ATOM 749 C CA . HIS A 1 87 ? -12.070 5.193 30.453 1.00 97.06 87 HIS A CA 1
ATOM 750 C C . HIS A 1 87 ? -13.388 5.721 31.045 1.00 97.06 87 HIS A C 1
ATOM 752 O O . HIS A 1 87 ? -13.455 6.015 32.239 1.00 97.06 87 HIS A O 1
ATOM 758 N N . GLU A 1 88 ? -14.441 5.861 30.239 1.00 96.88 88 GLU A N 1
ATOM 759 C CA . GLU A 1 88 ? -15.761 6.249 30.743 1.00 96.88 88 GLU A CA 1
ATOM 760 C C . GLU A 1 88 ? -16.368 5.161 31.630 1.00 96.88 88 GLU A C 1
ATOM 762 O O . GLU A 1 88 ? -16.824 5.454 32.734 1.00 96.88 88 GLU A O 1
ATOM 767 N N . GLU A 1 89 ? -16.291 3.899 31.205 1.00 97.00 89 GLU A N 1
ATOM 768 C CA . GLU A 1 89 ? -16.738 2.755 32.001 1.00 97.00 89 GLU A CA 1
ATOM 769 C C . GLU A 1 89 ? -15.996 2.669 33.340 1.00 97.00 89 GLU A C 1
ATOM 771 O O . GLU A 1 89 ? -16.620 2.442 34.376 1.00 97.00 89 GLU A O 1
ATOM 776 N N . GLN A 1 90 ? -14.681 2.913 33.357 1.00 97.19 90 GLN A N 1
ATOM 777 C CA . GLN A 1 90 ? -13.900 2.973 34.595 1.00 97.19 90 GLN A CA 1
ATOM 778 C C . GLN A 1 90 ? -14.398 4.074 35.535 1.00 97.19 90 GLN A C 1
ATOM 780 O O . GLN A 1 90 ? -14.603 3.809 36.720 1.00 97.19 90 GLN A O 1
ATOM 785 N N . ARG A 1 91 ? -14.658 5.284 35.018 1.00 96.12 91 ARG A N 1
ATOM 786 C CA . ARG A 1 91 ? -15.219 6.382 35.824 1.00 96.12 91 ARG A CA 1
ATOM 787 C C . ARG A 1 91 ? -16.591 6.035 36.387 1.00 96.12 91 ARG A C 1
ATOM 789 O O . ARG A 1 91 ? -16.851 6.291 37.562 1.00 96.12 91 ARG A O 1
ATOM 796 N N . GLN A 1 92 ? -17.454 5.439 35.570 1.00 96.31 92 GLN A N 1
ATOM 797 C CA . GLN A 1 92 ? -18.792 5.044 35.994 1.00 96.31 92 GLN A CA 1
ATOM 798 C C . GLN A 1 92 ? -18.736 3.958 37.076 1.00 96.31 92 GLN A C 1
ATOM 800 O O . GLN A 1 92 ? -19.417 4.067 38.095 1.00 96.31 92 GLN A O 1
ATOM 805 N N . LEU A 1 93 ? -17.868 2.956 36.913 1.00 95.88 93 LEU A N 1
ATOM 806 C CA . LEU A 1 93 ? -17.646 1.913 37.916 1.00 95.88 93 LEU A CA 1
ATOM 807 C C . LEU A 1 93 ? -17.094 2.478 39.227 1.00 95.88 93 LEU A C 1
ATOM 809 O O . LEU A 1 93 ? -17.513 2.051 40.304 1.00 95.88 93 LEU A O 1
ATOM 813 N N . GLU A 1 94 ? -16.167 3.434 39.166 1.00 95.81 94 GLU A N 1
ATOM 814 C CA . GLU A 1 94 ? -15.660 4.122 40.355 1.00 95.81 94 GLU A CA 1
ATOM 815 C C . GLU A 1 94 ? -16.765 4.899 41.073 1.00 95.81 94 GLU A C 1
ATOM 817 O O . GLU A 1 94 ? -16.878 4.807 42.299 1.00 95.81 94 GLU A O 1
ATOM 822 N N . TYR A 1 95 ? -17.608 5.606 40.321 1.00 95.56 95 TYR A N 1
ATOM 823 C CA . TYR A 1 95 ? -18.757 6.326 40.860 1.00 95.56 95 TYR A CA 1
ATOM 824 C C . TYR A 1 95 ? -19.768 5.380 41.523 1.00 95.56 95 TYR A C 1
ATOM 826 O O . TYR A 1 95 ? -20.135 5.581 42.682 1.00 95.56 95 TYR A O 1
ATOM 834 N N . ASP A 1 96 ? -20.172 4.306 40.842 1.00 94.62 96 ASP A N 1
ATOM 835 C CA . ASP A 1 96 ? -21.112 3.322 41.386 1.00 94.62 96 ASP A CA 1
ATOM 836 C C . ASP A 1 96 ? -20.536 2.604 42.613 1.00 94.62 96 ASP A C 1
ATOM 838 O O . ASP A 1 96 ? -21.243 2.386 43.600 1.00 94.62 96 ASP A O 1
ATOM 842 N N . LYS A 1 97 ? -19.230 2.307 42.612 1.00 95.31 97 LYS A N 1
ATOM 843 C CA . LYS A 1 97 ? -18.531 1.760 43.781 1.00 95.31 97 LYS A CA 1
ATOM 844 C C . LYS A 1 97 ? -18.577 2.726 44.963 1.00 95.31 97 LYS A C 1
ATOM 846 O O . LYS A 1 97 ? -18.859 2.294 46.080 1.00 95.31 97 LYS A O 1
ATOM 851 N N . GLN A 1 98 ? -18.309 4.014 44.745 1.00 94.06 98 GLN A N 1
ATOM 852 C CA . GLN A 1 98 ? -18.410 5.028 45.798 1.00 94.06 98 GLN A CA 1
ATOM 853 C C . GLN A 1 98 ? -19.843 5.150 46.321 1.00 94.06 98 GLN A C 1
ATOM 855 O O . GLN A 1 98 ? -20.036 5.176 47.537 1.00 94.06 98 GLN A O 1
ATOM 860 N N . ARG A 1 99 ? -20.845 5.142 45.433 1.00 93.50 99 ARG A N 1
ATOM 861 C CA . ARG A 1 99 ? -22.263 5.171 45.811 1.00 93.50 99 ARG A CA 1
ATOM 862 C C . ARG A 1 99 ? -22.641 3.968 46.676 1.00 93.50 99 ARG A C 1
ATOM 864 O O . ARG A 1 99 ? -23.209 4.148 47.745 1.00 93.50 99 ARG A O 1
ATOM 871 N N . MET A 1 100 ? -22.251 2.757 46.277 1.00 91.31 100 MET A N 1
ATOM 872 C CA . MET A 1 100 ? -22.499 1.531 47.049 1.00 91.31 100 MET A CA 1
ATOM 873 C C . MET A 1 100 ? -21.830 1.564 48.432 1.00 91.31 100 MET A C 1
ATOM 875 O O . MET A 1 100 ? -22.412 1.098 49.411 1.00 91.31 100 MET A O 1
ATOM 879 N N . ILE A 1 101 ? -20.613 2.116 48.537 1.00 91.44 101 ILE A N 1
ATOM 880 C CA . ILE A 1 101 ? -19.930 2.298 49.828 1.00 91.44 101 ILE A CA 1
ATOM 881 C C . ILE A 1 101 ? -20.710 3.282 50.708 1.00 91.44 101 ILE A C 1
ATOM 883 O O . ILE A 1 101 ? -20.955 2.978 51.872 1.00 91.44 101 ILE A O 1
ATOM 887 N N . GLN A 1 102 ? -21.133 4.425 50.161 1.00 88.62 102 GLN A N 1
ATOM 888 C CA . GLN A 1 102 ? -21.933 5.414 50.891 1.00 88.62 102 GLN A CA 1
ATOM 889 C C . GLN A 1 102 ? -23.278 4.839 51.348 1.00 88.62 102 GLN A C 1
ATOM 891 O O . GLN A 1 102 ? -23.644 5.003 52.508 1.00 88.62 102 GLN A O 1
ATOM 896 N N . GLU A 1 103 ? -23.984 4.116 50.474 1.00 86.94 103 GLU A N 1
ATOM 897 C CA . GLU A 1 103 ? -25.223 3.413 50.814 1.00 86.94 103 GLU A CA 1
ATOM 898 C C . GLU A 1 103 ? -24.974 2.420 51.956 1.00 86.94 103 GLU A C 1
ATOM 900 O O . GLU A 1 103 ? -25.660 2.476 52.975 1.00 86.94 103 GLU A O 1
ATOM 905 N N . ARG A 1 104 ? -23.946 1.567 51.863 1.00 84.00 104 ARG A N 1
ATOM 906 C CA . ARG A 1 104 ? -23.600 0.605 52.922 1.00 84.00 104 ARG A CA 1
ATOM 907 C C . ARG A 1 104 ? -23.277 1.283 54.253 1.00 84.00 104 ARG A C 1
ATOM 909 O O . ARG A 1 104 ? -23.715 0.799 55.294 1.00 84.00 104 ARG A O 1
ATOM 916 N N . GLU A 1 105 ? -22.525 2.379 54.236 1.00 80.81 105 GLU A N 1
ATOM 917 C CA . GLU A 1 105 ? -22.220 3.146 55.445 1.00 80.81 105 GLU A CA 1
ATOM 918 C C . GLU A 1 105 ? -23.472 3.830 56.010 1.00 80.81 105 GLU A C 1
ATOM 920 O O . GLU A 1 105 ? -23.643 3.834 57.226 1.00 80.81 105 GLU A O 1
ATOM 925 N N . SER A 1 106 ? -24.396 4.304 55.164 1.00 74.81 106 SER A N 1
ATOM 926 C CA . SER A 1 106 ? -25.697 4.846 55.588 1.00 74.81 106 SER A CA 1
ATOM 927 C C . SER A 1 106 ? -26.601 3.783 56.225 1.00 74.81 106 SER A C 1
ATOM 929 O O . SER A 1 106 ? -27.185 4.028 57.279 1.00 74.81 106 SER A O 1
ATOM 931 N N . TYR A 1 107 ? -26.655 2.566 55.670 1.00 68.81 107 TYR A N 1
ATOM 932 C CA . TYR A 1 107 ? -27.358 1.437 56.287 1.00 68.81 107 TYR A CA 1
ATOM 933 C C . TYR A 1 107 ? -26.714 1.057 57.618 1.00 68.81 107 TYR A C 1
ATOM 935 O O . TYR A 1 107 ? -27.423 0.897 58.604 1.00 68.81 107 TYR A O 1
ATOM 943 N N . ARG A 1 108 ? -25.378 1.027 57.696 1.00 65.56 108 ARG A N 1
ATOM 944 C CA . ARG A 1 108 ? -24.655 0.815 58.958 1.00 65.56 108 ARG A CA 1
ATOM 945 C C . ARG A 1 108 ? -24.900 1.916 59.982 1.00 65.56 108 ARG A C 1
ATOM 947 O O . ARG A 1 108 ? -24.979 1.610 61.160 1.00 65.56 108 ARG A O 1
ATOM 954 N N . THR A 1 109 ? -25.019 3.180 59.580 1.00 58.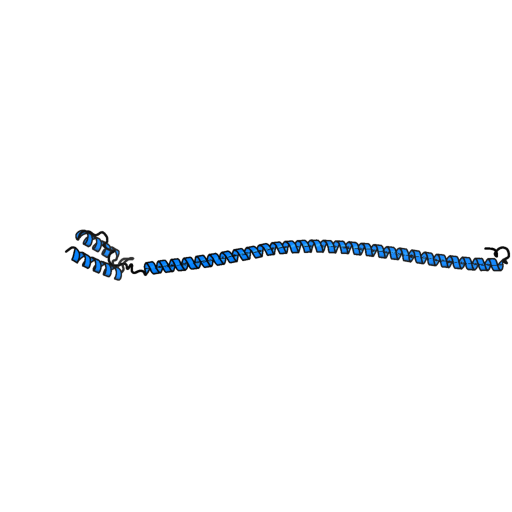94 109 THR A N 1
ATOM 955 C CA . THR A 1 109 ? -25.380 4.276 60.501 1.00 58.94 109 THR A CA 1
ATOM 956 C C . THR A 1 109 ? -26.860 4.279 60.860 1.00 58.94 109 THR A C 1
ATOM 958 O O . THR A 1 109 ? -27.206 4.784 61.919 1.00 58.94 109 THR A O 1
ATOM 961 N N . THR A 1 110 ? -27.729 3.689 60.040 1.00 56.34 110 THR A N 1
ATOM 962 C CA . THR A 1 110 ? -29.153 3.509 60.360 1.00 56.34 110 THR A CA 1
ATOM 963 C C . THR A 1 110 ? -29.372 2.296 61.275 1.00 56.34 110 THR A C 1
ATOM 965 O O . THR A 1 110 ? -30.205 2.369 62.170 1.00 56.34 110 THR A O 1
ATOM 968 N N . GLU A 1 111 ? -28.581 1.226 61.130 1.00 51.25 111 GLU A N 1
ATOM 969 C CA . GLU A 1 111 ? -28.508 0.099 62.079 1.00 51.25 111 GLU A CA 1
ATOM 970 C C . GLU A 1 111 ? -27.763 0.465 63.379 1.00 51.25 111 GLU A C 1
ATOM 972 O O . GLU A 1 111 ? -28.118 -0.033 64.441 1.00 51.25 111 GLU A O 1
ATOM 977 N N . ASN A 1 112 ? -26.763 1.357 63.319 1.00 46.41 112 ASN A N 1
ATOM 978 C CA . ASN A 1 112 ? -26.070 1.915 64.494 1.00 46.41 112 ASN A CA 1
ATOM 979 C C . ASN A 1 112 ? -26.726 3.193 65.044 1.00 46.41 112 ASN A C 1
ATOM 981 O O . ASN A 1 112 ? -26.268 3.734 66.053 1.00 46.41 112 ASN A O 1
ATOM 985 N N . SER A 1 113 ? -27.798 3.686 64.418 1.00 38.75 113 SER A N 1
ATOM 986 C CA . SER A 1 113 ? -28.756 4.533 65.121 1.00 38.75 113 SER A CA 1
ATOM 987 C C . SER A 1 113 ? -29.316 3.659 66.241 1.00 38.75 113 SER A C 1
ATOM 989 O O . SER A 1 113 ? -29.619 2.497 65.971 1.00 38.75 113 SER A O 1
ATOM 991 N N . PRO A 1 114 ? -29.436 4.137 67.489 1.00 42.41 114 PRO A N 1
ATOM 992 C CA . PRO A 1 114 ? -29.914 3.340 68.614 1.00 42.41 114 PRO A CA 1
ATOM 993 C C . PRO A 1 114 ? -31.426 3.062 68.516 1.00 42.41 114 PRO A C 1
ATOM 995 O O . PRO A 1 114 ? -32.199 3.347 69.421 1.00 42.41 114 PRO A O 1
ATOM 998 N N . ILE A 1 115 ? -31.861 2.478 67.405 1.00 45.22 115 ILE A N 1
ATOM 999 C CA . ILE A 1 115 ? -32.816 1.383 67.405 1.00 45.22 115 ILE A CA 1
ATOM 1000 C C . ILE A 1 115 ? -31.939 0.123 67.537 1.00 45.22 115 ILE A C 1
ATOM 1002 O O . ILE A 1 115 ? -31.921 -0.767 66.702 1.00 45.22 115 ILE A O 1
ATOM 1006 N N . GLY A 1 116 ? -31.131 -0.018 68.586 1.00 44.84 116 GLY A N 1
ATOM 1007 C CA . GLY A 1 116 ? -31.735 -0.505 69.812 1.00 44.84 116 GLY A CA 1
ATOM 1008 C C . GLY A 1 116 ? -32.916 -1.404 69.451 1.00 44.84 116 GLY A C 1
ATOM 1009 O O . GLY A 1 116 ? -34.022 -0.901 69.242 1.00 44.84 116 GLY A O 1
ATOM 1010 N N . ILE A 1 117 ? -32.724 -2.722 69.438 1.00 46.66 117 ILE A N 1
ATOM 1011 C CA . ILE A 1 117 ? -33.789 -3.596 69.929 1.00 46.66 117 ILE A CA 1
ATOM 1012 C C . ILE A 1 117 ? -33.969 -3.170 71.394 1.00 46.66 117 ILE A C 1
ATOM 1014 O O . ILE A 1 117 ? -33.483 -3.797 72.327 1.00 46.66 117 ILE A O 1
ATOM 1018 N N . THR A 1 118 ? -34.538 -1.983 71.594 1.00 46.59 118 THR A N 1
ATOM 1019 C CA . THR A 1 118 ? -35.019 -1.509 72.864 1.00 46.59 118 THR A CA 1
ATOM 1020 C C . THR A 1 118 ? -36.072 -2.542 73.207 1.00 46.59 118 THR A C 1
ATOM 1022 O O . THR A 1 118 ? -36.866 -2.921 72.337 1.00 46.59 118 THR A O 1
ATOM 1025 N N . GLY A 1 119 ? -35.992 -3.098 74.415 1.00 50.50 119 GLY A N 1
ATOM 1026 C CA . GLY A 1 119 ? -36.916 -4.102 74.943 1.00 50.50 119 GLY A CA 1
ATOM 1027 C C . GLY A 1 119 ? -38.336 -3.550 75.048 1.00 50.50 119 GLY A C 1
ATOM 1028 O O . GLY A 1 119 ? -38.845 -3.343 76.134 1.00 50.50 119 GLY A O 1
ATOM 1029 N N . SER A 1 120 ? -38.931 -3.221 73.906 1.00 54.72 120 SER A N 1
ATOM 1030 C CA . SER A 1 120 ? -40.257 -2.653 73.684 1.00 54.72 120 SER A CA 1
ATOM 1031 C C . SER A 1 120 ? -40.928 -3.296 72.457 1.00 54.72 120 SER A C 1
ATOM 1033 O O . SER A 1 120 ? -42.116 -3.084 72.202 1.00 54.72 120 SER A O 1
ATOM 1035 N N . SER A 1 121 ? -40.192 -4.088 71.661 1.00 66.19 121 SER A N 1
ATOM 1036 C CA . SER A 1 121 ? -40.757 -4.788 70.499 1.00 66.19 121 SER A CA 1
ATOM 1037 C C . SER A 1 121 ? -41.231 -6.211 70.801 1.00 66.19 121 SER A C 1
ATOM 1039 O O . SER A 1 121 ? -42.037 -6.730 70.025 1.00 66.19 121 SER A O 1
ATOM 1041 N N . PHE A 1 122 ? -40.801 -6.857 71.895 1.00 73.44 122 PHE A N 1
ATOM 1042 C CA . PHE A 1 122 ? -41.160 -8.261 72.142 1.00 73.44 122 PHE A CA 1
ATOM 1043 C C . PHE A 1 122 ? -42.637 -8.422 72.532 1.00 73.44 122 PHE A C 1
ATOM 1045 O O . PHE A 1 122 ? -43.287 -9.394 72.120 1.00 73.44 122 PHE A O 1
ATOM 1052 N N . PHE A 1 123 ? -43.192 -7.440 73.252 1.00 78.44 123 PHE A N 1
ATOM 1053 C CA . PHE A 1 123 ? -44.583 -7.440 73.717 1.00 78.44 123 PHE A CA 1
ATOM 1054 C C . PHE A 1 123 ? -45.468 -6.384 73.036 1.00 78.44 123 PHE A C 1
ATOM 1056 O O . PHE A 1 123 ? -46.569 -6.085 73.505 1.00 78.44 123 PHE A O 1
ATOM 1063 N N . LYS A 1 124 ? -45.040 -5.853 71.884 1.00 76.50 124 LYS A N 1
ATOM 1064 C CA . LYS A 1 124 ? -45.820 -4.880 71.108 1.00 76.50 124 LYS A CA 1
ATOM 1065 C C . LYS A 1 124 ? -47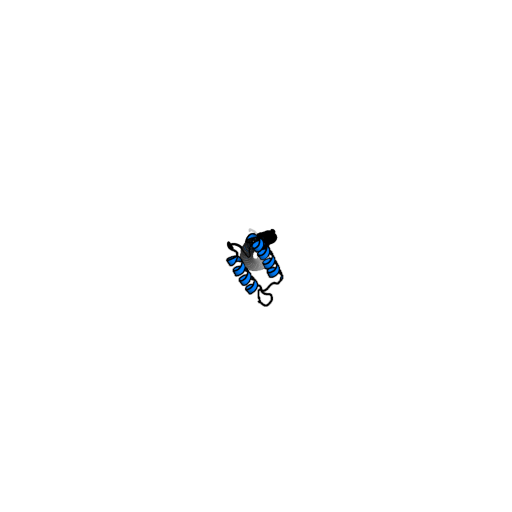.190 -5.455 70.717 1.00 76.50 124 LYS A C 1
ATOM 1067 O O . LYS A 1 124 ? -47.278 -6.482 70.048 1.00 76.50 124 LYS A O 1
ATOM 1072 N N . GLY A 1 125 ? -48.266 -4.775 71.122 1.00 70.81 125 GLY A N 1
ATOM 1073 C CA . GLY A 1 125 ? -49.652 -5.184 70.849 1.00 70.81 125 GLY A CA 1
ATOM 1074 C C . GLY A 1 125 ? -50.294 -6.069 71.925 1.00 70.81 125 GLY A C 1
ATOM 1075 O O . GLY A 1 125 ? -51.442 -6.482 71.767 1.00 70.81 125 GLY A O 1
ATOM 1076 N N . VAL A 1 126 ? -49.594 -6.342 73.028 1.00 78.00 126 VAL A N 1
ATOM 1077 C CA . VAL A 1 126 ? -50.195 -6.953 74.216 1.00 78.00 126 VAL A CA 1
ATOM 1078 C C . VAL A 1 126 ? -51.003 -5.895 74.968 1.00 78.00 126 VAL A C 1
ATOM 1080 O O . VAL A 1 126 ? -50.482 -4.847 75.320 1.00 78.00 126 VAL A O 1
ATOM 1083 N N . ASN A 1 127 ? -52.285 -6.169 75.211 1.00 75.81 127 ASN A N 1
ATOM 1084 C CA . ASN A 1 127 ? -53.230 -5.231 75.828 1.00 75.81 127 ASN A CA 1
ATOM 1085 C C . ASN A 1 127 ? -53.846 -5.738 77.146 1.00 75.81 127 ASN A C 1
ATOM 1087 O O . ASN A 1 127 ? -54.662 -5.044 77.745 1.00 75.81 127 ASN A O 1
ATOM 1091 N N . ASN A 1 128 ? -53.496 -6.950 77.589 1.00 80.19 128 ASN A N 1
ATOM 1092 C CA . ASN A 1 128 ? -54.034 -7.571 78.800 1.00 80.19 128 ASN A CA 1
ATOM 1093 C C . ASN A 1 128 ? -52.992 -8.505 79.447 1.00 80.19 128 ASN A C 1
ATOM 1095 O O . ASN A 1 128 ? -52.236 -9.183 78.746 1.00 80.19 128 ASN A O 1
ATOM 1099 N N . SER A 1 129 ? -53.015 -8.617 80.778 1.00 82.25 129 SER A N 1
ATOM 1100 C CA . SER A 1 129 ? -52.141 -9.474 81.594 1.00 82.25 129 SER A CA 1
ATOM 1101 C C . SER A 1 129 ? -52.139 -10.946 81.143 1.00 82.25 129 SER A C 1
ATOM 1103 O O . SER A 1 129 ? -51.094 -11.602 81.106 1.00 82.25 129 SER A O 1
ATOM 1105 N N . LEU A 1 130 ? -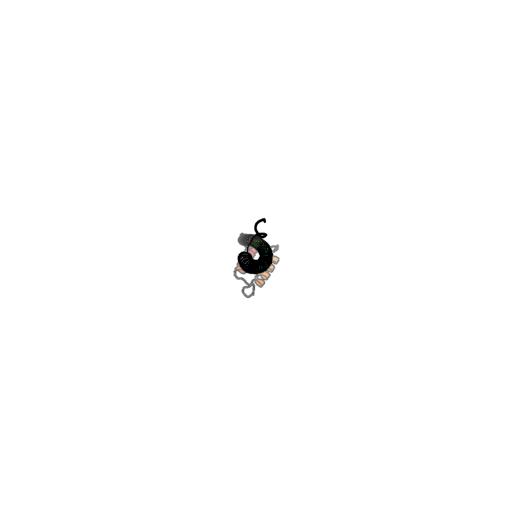53.289 -11.476 80.703 1.00 81.69 130 LEU A N 1
ATOM 1106 C CA . LEU A 1 130 ? -53.373 -12.846 80.174 1.00 81.69 130 LEU A CA 1
ATOM 1107 C C . LEU A 1 130 ? -52.585 -13.011 78.860 1.00 81.69 130 LEU A C 1
ATOM 1109 O O . LEU A 1 130 ? -51.890 -14.013 78.669 1.00 81.69 130 LEU A O 1
ATOM 1113 N N . ALA A 1 131 ? -52.674 -12.023 77.965 1.00 83.38 131 ALA A N 1
ATOM 1114 C CA . ALA A 1 131 ? -51.960 -12.016 76.691 1.00 83.38 131 ALA A CA 1
ATOM 1115 C C . ALA A 1 131 ? -50.447 -11.837 76.899 1.00 83.38 131 ALA A C 1
ATOM 1117 O O . ALA A 1 131 ? -49.665 -12.491 76.209 1.00 83.38 131 ALA A O 1
ATOM 1118 N N . LEU A 1 132 ? -50.044 -11.059 77.911 1.00 85.56 132 LEU A N 1
ATOM 1119 C CA . LEU A 1 132 ? -48.646 -10.881 78.312 1.00 85.56 132 LEU A CA 1
ATOM 1120 C C . LEU A 1 132 ? -48.015 -12.213 78.735 1.00 85.56 132 LEU A C 1
ATOM 1122 O O . LEU A 1 132 ? -47.013 -12.640 78.166 1.00 85.56 132 LEU A O 1
ATOM 1126 N N . LYS A 1 133 ? -48.659 -12.937 79.661 1.00 85.94 133 LYS A N 1
ATOM 1127 C CA . LYS A 1 133 ? -48.188 -14.250 80.144 1.00 85.94 133 LYS A CA 1
ATOM 1128 C C . LYS A 1 133 ? -48.183 -15.328 79.062 1.00 85.94 133 LYS A C 1
ATOM 1130 O O . LYS A 1 133 ? -47.392 -16.272 79.131 1.00 85.94 133 LYS A O 1
ATOM 1135 N N . LYS A 1 134 ? -49.092 -15.243 78.087 1.00 87.75 134 LYS A N 1
ATOM 1136 C CA . LYS A 1 134 ? -49.104 -16.150 76.933 1.00 87.75 134 LYS A CA 1
ATOM 1137 C C . LYS A 1 134 ? -47.915 -15.859 76.021 1.00 87.75 134 LYS A C 1
ATOM 1139 O O . LYS A 1 134 ? -47.126 -16.760 75.759 1.00 87.75 134 LYS A O 1
ATOM 1144 N N . ARG A 1 135 ? -47.743 -14.595 75.624 1.00 87.31 135 ARG A N 1
ATOM 1145 C CA . ARG A 1 135 ? -46.655 -14.177 74.738 1.00 87.31 135 ARG A CA 1
ATOM 1146 C C . ARG A 1 135 ? -45.284 -14.432 75.355 1.00 87.31 135 ARG A C 1
ATOM 1148 O O . ARG A 1 135 ? -44.404 -14.915 74.659 1.00 87.31 135 ARG A O 1
ATOM 1155 N N . TYR A 1 136 ? -45.140 -14.203 76.658 1.00 89.06 136 TYR A N 1
ATOM 1156 C CA . TYR A 1 136 ? -43.915 -14.491 77.399 1.00 89.06 136 TYR A CA 1
ATOM 1157 C C . TYR A 1 136 ? -43.534 -15.970 77.295 1.00 89.06 136 TYR A C 1
ATOM 1159 O O . TYR A 1 136 ? -42.425 -16.299 76.891 1.00 89.06 136 TYR A O 1
ATOM 1167 N N . ARG A 1 137 ? -44.479 -16.880 77.559 1.00 88.44 137 ARG A N 1
ATOM 1168 C CA . ARG A 1 137 ? -44.230 -18.324 77.443 1.00 88.44 137 ARG A CA 1
ATOM 1169 C C . ARG A 1 137 ? -43.885 -18.750 76.018 1.00 88.44 137 ARG A C 1
ATOM 1171 O O . ARG A 1 137 ? -43.029 -19.612 75.850 1.00 88.44 137 ARG A O 1
ATOM 1178 N N . ASP A 1 138 ? -44.521 -18.157 75.012 1.00 86.50 138 ASP A N 1
ATOM 1179 C CA . ASP A 1 138 ? -44.221 -18.447 73.607 1.00 86.50 138 ASP A CA 1
ATOM 1180 C C . ASP A 1 138 ? -42.817 -17.955 73.218 1.00 86.50 138 ASP A C 1
ATOM 1182 O O . ASP A 1 138 ? -42.074 -18.677 72.559 1.00 86.50 138 ASP A O 1
ATOM 1186 N N . LEU A 1 139 ? -42.417 -16.767 73.683 1.00 86.56 139 LEU A N 1
ATOM 1187 C CA . LEU A 1 139 ? -41.085 -16.209 73.445 1.00 86.56 139 LEU A CA 1
ATOM 1188 C C . LEU A 1 139 ? -39.988 -17.026 74.140 1.00 86.56 139 LEU A C 1
ATOM 1190 O O . LEU A 1 139 ? -39.014 -17.394 73.492 1.00 86.56 139 LEU A O 1
ATOM 1194 N N . ILE A 1 140 ? -40.171 -17.402 75.410 1.00 87.69 140 ILE A N 1
ATOM 1195 C CA . ILE A 1 140 ? -39.214 -18.258 76.133 1.00 87.69 140 ILE A CA 1
ATOM 1196 C C . ILE A 1 140 ? -39.076 -19.630 75.463 1.00 87.69 140 ILE A C 1
ATOM 1198 O O . ILE A 1 140 ? -37.978 -20.173 75.399 1.00 87.69 140 ILE A O 1
ATOM 1202 N N . LYS A 1 141 ? -40.165 -20.182 74.912 1.00 85.19 141 LYS A N 1
ATOM 1203 C CA . LYS A 1 141 ? -40.122 -21.447 74.163 1.00 85.19 141 LYS A CA 1
ATOM 1204 C C . LYS A 1 141 ? -39.354 -21.354 72.853 1.00 85.19 141 LYS A C 1
ATOM 1206 O O . LYS A 1 141 ? -38.770 -22.356 72.466 1.00 85.19 141 LYS A O 1
ATOM 1211 N N . ILE A 1 142 ? -39.391 -20.217 72.158 1.00 83.06 142 ILE A N 1
ATOM 1212 C CA . ILE A 1 142 ? -38.680 -20.020 70.885 1.00 83.06 142 ILE A CA 1
ATOM 1213 C C . ILE A 1 142 ? -37.197 -19.750 71.152 1.00 83.06 142 ILE A C 1
ATOM 1215 O O . ILE A 1 142 ? -36.341 -20.394 70.549 1.00 83.06 142 ILE A O 1
ATOM 1219 N N . PHE A 1 143 ? -36.907 -18.858 72.099 1.00 80.56 143 PHE A N 1
ATOM 1220 C CA . PHE A 1 143 ? -35.561 -18.355 72.371 1.00 80.56 143 PHE A CA 1
ATOM 1221 C C . PHE A 1 143 ? -34.809 -19.127 73.466 1.00 80.56 143 PHE A C 1
ATOM 1223 O O . PHE A 1 143 ? -33.748 -18.678 73.885 1.00 80.56 143 PHE A O 1
ATOM 1230 N N . HIS A 1 144 ? -35.314 -20.284 73.918 1.00 82.75 144 HIS A N 1
ATOM 1231 C CA . HIS A 1 144 ? -34.636 -21.136 74.905 1.00 82.75 144 HIS A CA 1
ATOM 1232 C C . HIS A 1 144 ? -33.201 -21.471 74.458 1.00 82.75 144 HIS A C 1
ATOM 1234 O O . HIS A 1 144 ? -33.033 -21.828 73.293 1.00 82.75 144 HIS A O 1
ATOM 1240 N N . PRO A 1 145 ? -32.181 -21.439 75.343 1.00 80.50 145 PRO A N 1
ATOM 1241 C CA . PRO A 1 145 ? -30.781 -21.688 74.970 1.00 80.50 145 PRO A CA 1
ATOM 1242 C C . PRO A 1 145 ? -30.525 -23.077 74.365 1.00 80.50 145 PRO A C 1
ATOM 1244 O O . PRO A 1 145 ? -29.485 -23.284 73.751 1.00 80.50 145 PRO A O 1
ATOM 1247 N N . ASP A 1 146 ? -31.468 -24.009 74.522 1.00 80.00 146 ASP A N 1
ATOM 1248 C CA . ASP A 1 146 ? -31.391 -25.361 73.952 1.00 80.00 146 ASP A CA 1
ATOM 1249 C C . ASP A 1 146 ? -31.937 -25.443 72.509 1.00 80.00 146 ASP A C 1
ATOM 1251 O O . ASP A 1 146 ? -31.875 -26.500 71.883 1.00 80.00 146 ASP A O 1
ATOM 1255 N N . ASN A 1 147 ? -32.471 -24.344 71.960 1.00 79.31 147 ASN A N 1
ATOM 1256 C CA . ASN A 1 147 ? -32.954 -24.269 70.581 1.00 79.31 147 ASN A CA 1
ATOM 1257 C C . ASN A 1 147 ? -31.898 -23.667 69.643 1.00 79.31 147 ASN A C 1
ATOM 1259 O O . ASN A 1 147 ? -31.103 -22.822 70.036 1.00 79.31 147 ASN A O 1
ATOM 1263 N N . VAL A 1 148 ? -31.965 -24.016 68.353 1.00 70.88 148 VAL A N 1
ATOM 1264 C CA . VAL A 1 148 ? -31.040 -23.532 67.301 1.00 70.88 148 VAL A CA 1
ATOM 1265 C C . VAL A 1 148 ? -31.043 -21.998 67.149 1.00 70.88 148 VAL A C 1
ATOM 1267 O O . VAL A 1 148 ? -30.047 -21.424 66.725 1.00 70.88 148 VAL A O 1
ATOM 1270 N N . ALA A 1 149 ? -32.146 -21.336 67.512 1.00 61.50 149 ALA A N 1
ATOM 1271 C CA . ALA A 1 149 ? -32.299 -19.875 67.520 1.00 61.50 149 ALA A CA 1
ATOM 1272 C C . ALA A 1 149 ? -32.269 -19.272 68.943 1.00 61.50 149 ALA A C 1
ATOM 1274 O O . ALA A 1 149 ? -32.725 -18.149 69.152 1.00 61.50 149 ALA A O 1
ATOM 1275 N N . GLY A 1 150 ? -31.811 -20.045 69.929 1.00 68.94 150 GLY A N 1
ATOM 1276 C CA . GLY A 1 150 ? -31.746 -19.651 71.328 1.00 68.94 150 GLY A CA 1
ATOM 1277 C C . GLY A 1 150 ? -30.573 -18.730 71.619 1.00 68.94 150 GLY A C 1
ATOM 1278 O O . GLY A 1 150 ? -29.438 -19.034 71.261 1.00 68.94 150 GLY A O 1
ATOM 1279 N N . ASP A 1 151 ? -30.842 -17.632 72.316 1.00 78.75 151 ASP A N 1
ATOM 1280 C CA . ASP A 1 151 ? -29.822 -16.693 72.768 1.00 78.75 151 ASP A CA 1
ATOM 1281 C C . ASP A 1 151 ? -30.101 -16.274 74.218 1.00 78.75 151 ASP A C 1
ATOM 1283 O O . ASP A 1 151 ? -31.209 -15.856 74.572 1.00 78.75 151 ASP A O 1
ATOM 1287 N N . LYS A 1 152 ? -29.085 -16.416 75.078 1.00 76.56 152 LYS A N 1
ATOM 1288 C CA . LYS A 1 152 ? -29.194 -16.128 76.514 1.00 76.56 152 LYS A CA 1
ATOM 1289 C C . LYS A 1 152 ? -29.381 -14.639 76.775 1.00 76.56 152 LYS A C 1
ATOM 1291 O O . LYS A 1 152 ? -30.123 -14.292 77.696 1.00 76.56 152 LYS A O 1
ATOM 1296 N N . ASP A 1 153 ? -28.759 -13.790 75.963 1.00 78.00 153 ASP A N 1
ATOM 1297 C CA . ASP A 1 153 ? -28.850 -12.340 76.115 1.00 78.00 153 ASP A CA 1
ATOM 1298 C C . ASP A 1 153 ? -30.258 -11.876 75.727 1.00 78.00 153 ASP A C 1
ATOM 1300 O O . ASP A 1 153 ? -30.934 -11.199 76.502 1.00 78.00 153 ASP A O 1
ATOM 1304 N N . THR A 1 154 ? -30.785 -12.379 74.608 1.00 79.56 154 THR A N 1
ATOM 1305 C CA . THR A 1 154 ? -32.176 -12.140 74.192 1.00 79.56 154 THR A CA 1
ATOM 1306 C C . THR A 1 154 ? -33.205 -12.558 75.259 1.00 79.56 154 THR A C 1
ATOM 1308 O O . THR A 1 154 ? -34.160 -11.822 75.515 1.00 79.56 154 THR A O 1
ATOM 1311 N N . ILE A 1 155 ? -33.017 -13.691 75.950 1.00 82.50 155 ILE A N 1
ATOM 1312 C CA . ILE A 1 155 ? -33.909 -14.106 77.052 1.00 82.50 155 ILE A CA 1
ATOM 1313 C C . ILE A 1 155 ? -33.867 -13.127 78.229 1.00 82.50 155 ILE A C 1
ATOM 1315 O O . ILE A 1 155 ? -34.907 -12.860 78.837 1.00 82.50 155 ILE A O 1
ATOM 1319 N N . GLN A 1 156 ? -32.693 -12.591 78.572 1.00 82.94 156 GLN A N 1
ATOM 1320 C CA . GLN A 1 156 ? -32.586 -11.604 79.648 1.00 82.94 156 GLN A CA 1
ATOM 1321 C C . GLN A 1 156 ? -33.377 -10.335 79.316 1.00 82.94 156 GLN A C 1
ATOM 1323 O O . GLN A 1 156 ? -34.117 -9.859 80.179 1.00 82.94 156 GLN A O 1
ATOM 1328 N N . LEU A 1 157 ? -33.312 -9.855 78.069 1.00 83.94 157 LEU A N 1
ATOM 1329 C CA . LEU A 1 157 ? -34.122 -8.717 77.621 1.00 83.94 157 LEU A CA 1
ATOM 1330 C C . LEU A 1 157 ? -35.628 -9.020 77.682 1.00 83.94 157 LEU A C 1
ATOM 1332 O O . LEU A 1 157 ? -36.395 -8.208 78.196 1.00 83.94 157 LEU A O 1
ATOM 1336 N N . ILE A 1 158 ? -36.057 -10.204 77.224 1.00 84.75 158 ILE A N 1
ATOM 1337 C CA . ILE A 1 158 ? -37.469 -10.626 77.282 1.00 84.75 158 ILE A CA 1
ATOM 1338 C C . ILE A 1 158 ? -37.973 -10.676 78.735 1.00 84.75 158 ILE A C 1
ATOM 1340 O O . ILE A 1 158 ? -39.104 -10.277 79.012 1.00 84.75 158 ILE A O 1
ATOM 1344 N N . ASN A 1 159 ? -37.148 -11.155 79.672 1.00 85.75 159 ASN A N 1
ATOM 1345 C CA . ASN A 1 159 ? -37.489 -11.204 81.096 1.00 85.75 159 ASN A CA 1
ATOM 1346 C C . ASN A 1 159 ? -37.597 -9.810 81.724 1.00 85.75 159 ASN A C 1
ATOM 1348 O O . ASN A 1 159 ? -38.492 -9.585 82.537 1.00 85.75 159 ASN A O 1
ATOM 1352 N N . GLN A 1 160 ? -36.702 -8.888 81.363 1.00 83.94 160 GLN A N 1
ATOM 1353 C CA . GLN A 1 160 ? -36.750 -7.503 81.838 1.00 83.94 160 GLN A CA 1
ATOM 1354 C C . GLN A 1 160 ? -38.034 -6.806 81.365 1.00 83.94 160 GLN A C 1
ATOM 1356 O O . GLN A 1 160 ? -38.811 -6.354 82.202 1.00 83.94 160 GLN A O 1
ATOM 1361 N N . GLU A 1 161 ? -38.331 -6.839 80.060 1.00 84.75 161 GLU A N 1
ATOM 1362 C CA . GLU A 1 161 ? -39.538 -6.206 79.497 1.00 84.75 161 GLU A CA 1
ATOM 1363 C C . GLU A 1 161 ? -40.829 -6.831 80.053 1.00 84.75 161 GLU A C 1
ATOM 1365 O O . GLU A 1 161 ? -41.798 -6.131 80.353 1.00 84.75 161 GLU A O 1
ATOM 1370 N N . PHE A 1 162 ? -40.848 -8.153 80.251 1.00 84.81 162 PHE A N 1
ATOM 1371 C CA . PHE A 1 162 ? -41.985 -8.826 80.873 1.00 84.81 162 PHE A CA 1
ATOM 1372 C C . PHE A 1 162 ? -42.230 -8.349 82.307 1.00 84.81 162 PHE A C 1
ATOM 1374 O O . PHE A 1 162 ? -43.381 -8.114 82.666 1.00 84.81 162 PHE A O 1
ATOM 1381 N N . ASN A 1 163 ? -41.181 -8.198 83.119 1.00 83.75 163 ASN A N 1
ATOM 1382 C CA . ASN A 1 163 ? -41.312 -7.728 84.499 1.00 83.75 163 ASN A CA 1
ATOM 1383 C C . ASN A 1 163 ? -41.784 -6.272 84.559 1.00 83.75 163 ASN A C 1
ATOM 1385 O O . ASN A 1 163 ? -42.672 -5.956 85.351 1.00 83.75 163 ASN A O 1
ATOM 1389 N N . ASP A 1 164 ? -41.254 -5.412 83.690 1.00 82.44 164 ASP A N 1
ATOM 1390 C CA . ASP A 1 164 ? -41.660 -4.008 83.607 1.00 82.44 164 ASP A CA 1
ATOM 1391 C C . ASP A 1 164 ? -43.145 -3.876 83.242 1.00 82.44 164 ASP A C 1
ATOM 1393 O O . ASP A 1 164 ? -43.897 -3.161 83.907 1.00 82.44 164 ASP A O 1
ATOM 1397 N N . LEU A 1 165 ? -43.606 -4.636 82.244 1.00 80.62 165 LEU A N 1
ATOM 1398 C CA . LEU A 1 165 ? -45.016 -4.651 81.850 1.00 80.62 165 LEU A CA 1
ATOM 1399 C C . LEU A 1 165 ? -45.903 -5.351 82.883 1.00 80.62 165 LEU A C 1
ATOM 1401 O O . LEU A 1 165 ? -47.032 -4.922 83.112 1.00 80.62 165 LEU A O 1
ATOM 1405 N N . GLN A 1 166 ? -45.418 -6.406 83.538 1.00 81.12 166 GLN A N 1
ATOM 1406 C CA . GLN A 1 166 ? -46.169 -7.082 84.593 1.00 81.12 166 GLN A CA 1
ATOM 1407 C C . GLN A 1 166 ? -46.446 -6.132 85.764 1.00 81.12 166 GLN A C 1
ATOM 1409 O O . GLN A 1 166 ? -47.547 -6.172 86.304 1.00 81.12 166 GLN A O 1
ATOM 1414 N N . ASN A 1 167 ? -45.499 -5.253 86.104 1.00 74.25 167 ASN A N 1
ATOM 1415 C CA . ASN A 1 167 ? -45.681 -4.220 87.125 1.00 74.25 167 ASN A CA 1
ATOM 1416 C C . ASN A 1 167 ? -46.667 -3.115 86.703 1.00 74.25 167 ASN A C 1
ATOM 1418 O O . ASN A 1 167 ? -47.243 -2.472 87.572 1.00 74.25 167 ASN A O 1
ATOM 1422 N N . MET A 1 168 ? -46.883 -2.895 85.400 1.00 70.56 168 MET A N 1
ATOM 1423 C CA . MET A 1 168 ? -47.872 -1.931 84.888 1.00 70.56 168 MET A CA 1
ATOM 1424 C C . MET A 1 168 ? -49.298 -2.494 84.776 1.00 70.56 168 MET A C 1
ATOM 1426 O O . MET A 1 168 ? -50.255 -1.723 84.768 1.00 70.56 168 MET A O 1
ATOM 1430 N N . TYR A 1 169 ? -49.450 -3.816 84.640 1.00 67.25 169 TYR A N 1
ATOM 1431 C CA . TYR A 1 169 ? -50.749 -4.503 84.555 1.00 67.25 169 TYR A CA 1
ATOM 1432 C C . TYR A 1 169 ? -51.203 -5.141 85.885 1.00 67.25 169 TYR A C 1
ATOM 1434 O O . TYR A 1 169 ? -52.185 -5.893 85.888 1.00 67.25 169 TYR A O 1
ATOM 1442 N N . LEU A 1 170 ? -50.471 -4.890 86.975 1.00 56.12 170 LEU A N 1
ATOM 1443 C CA . LEU A 1 170 ? -50.840 -5.195 88.363 1.00 56.12 170 LEU A CA 1
ATOM 1444 C C . LEU A 1 170 ? -51.576 -4.001 88.980 1.00 56.12 170 LEU A C 1
ATOM 1446 O O . LEU A 1 170 ? -52.556 -4.264 89.711 1.00 56.12 170 LEU A O 1
#

Sequence (170 aa):
MQNVQYASDEQLLEMKGWLTHENMRIESEKEALIRREKEFDRRHRMICRKLKALNERCEMEQKQLNLEKQLFKQKWDILENAYKELHEEQRQLEYDKQRMIQERESYRTTENSPIGITGSSFFKGVNNSLALKKRYRDLIKIFHPDNVAGDKDTIQLINQEFNDLQNMYL

Foldseek 3Di:
DPPPVPDDPVRVVVVVVVVVVVVVVVVVVVVVVVVVVVVVVVVVVVVVVVVVVVVVVVVVVVVVVVVVVVVVVVVVVVVVVVVVVVVVVVVVVVVVVVVVVVVVVVVVVVVVPPPPVPLPPQCPPPDAPVSLVVSLVVVCVQQPCPDPNHDPVVNVSSVVSSVVVNVVRD

Secondary structure (DSSP, 8-state):
--SSTT--HHHHHHHHHHHHHHHHHHHHHHHHHHHHHHHHHHHHHHHHHHHHHHHHHHHHHHHHHHHHHHHHHHHHHHHHHHHHHHHHHHHHHHHHHHHHHHHHHHHHHHHSSS----TTSTTTT--SHHHHHHHHHHHHHHH-TTSTT--HHHHHHHHHHHHHHHHH--

Radius of gyration: 60.69 Å; chains: 1; bounding box: 103×49×158 Å

pLDDT: mean 85.99, std 15.15, range [38.75, 98.5]